Protein AF-A0A843X283-F1 (afdb_monomer_lite)

Radius of gyration: 22.15 Å; chains: 1; bounding box: 53×24×55 Å

Sequence (78 aa):
MQGLVQAMQMQAHTQAALQAQLEAQIRIMKQRVERADVWWVSLLHTRFEDGAIDVAWDEFVRLFRAKFIPEHIQDRME

Structure (mmCIF, N/CA/C/O backbone):
data_AF-A0A843X283-F1
#
_entry.id   AF-A0A843X283-F1
#
loop_
_atom_site.group_PDB
_atom_site.id
_atom_site.type_symbol
_atom_site.label_atom_id
_atom_site.label_alt_id
_atom_site.label_comp_id
_atom_site.label_asym_id
_atom_site.label_entity_id
_atom_site.label_seq_id
_atom_site.pdbx_PDB_ins_code
_atom_site.Cartn_x
_atom_site.Cartn_y
_atom_site.Cartn_z
_atom_site.occupancy
_atom_site.B_iso_or_equiv
_atom_site.auth_seq_id
_atom_site.auth_comp_id
_atom_site.auth_asym_id
_atom_site.auth_atom_id
_atom_site.pdbx_PDB_model_num
ATOM 1 N N . MET A 1 1 ? -30.565 6.766 34.721 1.00 68.12 1 MET A N 1
ATOM 2 C CA . MET A 1 1 ? -29.201 7.319 34.539 1.00 68.12 1 MET A CA 1
ATOM 3 C C . MET A 1 1 ? -28.162 6.254 34.178 1.00 68.12 1 MET A C 1
ATOM 5 O O . MET A 1 1 ? -27.446 6.474 33.215 1.00 68.12 1 MET A O 1
ATOM 9 N N . GLN A 1 2 ? -28.092 5.095 34.851 1.00 76.12 2 GLN A N 1
ATOM 10 C CA . GLN A 1 2 ? -27.077 4.057 34.560 1.00 76.12 2 GLN A CA 1
ATOM 11 C C . GLN A 1 2 ? -27.089 3.512 33.114 1.00 76.12 2 GLN A C 1
ATOM 13 O O . GLN A 1 2 ? -26.026 3.365 32.523 1.00 76.12 2 GLN A O 1
ATOM 18 N N . GLY A 1 3 ? -28.262 3.291 32.507 1.00 88.56 3 GLY A N 1
ATOM 19 C CA . GLY A 1 3 ? -28.345 2.791 31.123 1.00 88.56 3 GLY A CA 1
ATOM 20 C C . GLY A 1 3 ? -27.811 3.764 30.060 1.00 88.56 3 GLY A C 1
ATOM 21 O O . GLY A 1 3 ? -27.199 3.337 29.089 1.00 88.56 3 GLY A O 1
ATOM 22 N N . LEU A 1 4 ? -27.968 5.078 30.270 1.00 91.81 4 LEU A N 1
ATOM 23 C CA . LEU A 1 4 ? -27.397 6.099 29.378 1.00 91.81 4 LEU A CA 1
ATOM 24 C C . LEU A 1 4 ? -25.870 6.135 29.478 1.00 91.81 4 LEU A C 1
ATOM 26 O O . LEU A 1 4 ? -25.189 6.227 28.463 1.00 91.81 4 LEU A O 1
ATOM 30 N N . VAL A 1 5 ? -25.332 6.000 30.693 1.00 92.62 5 VAL A N 1
ATOM 31 C CA . VAL A 1 5 ? -23.882 5.926 30.918 1.00 92.62 5 VAL A CA 1
ATOM 32 C C . VAL A 1 5 ? -23.291 4.695 30.227 1.00 92.62 5 VAL A C 1
ATOM 34 O O . VAL A 1 5 ? -22.282 4.812 29.538 1.00 92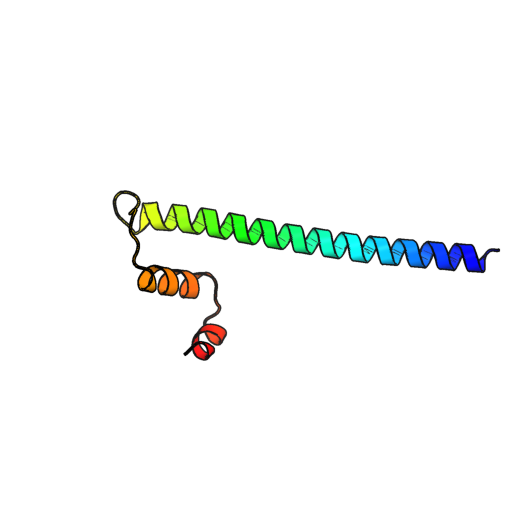.62 5 VAL A O 1
ATOM 37 N N . GLN A 1 6 ? -23.947 3.537 30.336 1.00 90.75 6 GLN A N 1
ATOM 38 C CA . GLN A 1 6 ? -23.519 2.311 29.654 1.00 90.75 6 GLN A CA 1
ATOM 39 C C . GLN A 1 6 ? -23.571 2.444 28.126 1.00 90.75 6 GLN A C 1
ATOM 41 O O . GLN A 1 6 ? -22.639 2.024 27.442 1.00 90.75 6 GLN A O 1
ATOM 46 N N . ALA A 1 7 ? -24.620 3.069 27.583 1.00 93.44 7 ALA A N 1
ATOM 47 C CA . ALA A 1 7 ? -24.726 3.320 26.148 1.00 93.44 7 ALA A CA 1
ATOM 48 C C . ALA A 1 7 ? -23.604 4.243 25.642 1.00 93.44 7 ALA A C 1
ATOM 50 O O . ALA A 1 7 ? -22.967 3.937 24.636 1.00 93.44 7 ALA A O 1
ATOM 51 N N . MET A 1 8 ? -23.304 5.323 26.370 1.00 93.19 8 MET A N 1
ATOM 52 C CA . MET A 1 8 ? -22.204 6.232 26.030 1.00 93.19 8 MET A CA 1
ATOM 53 C C . MET A 1 8 ? -20.836 5.547 26.113 1.00 93.19 8 MET A C 1
ATOM 55 O O . MET A 1 8 ? -19.995 5.758 25.243 1.00 93.19 8 MET A O 1
ATOM 59 N N . GLN A 1 9 ? -20.610 4.700 27.121 1.00 92.88 9 GLN A N 1
ATOM 60 C CA . GLN A 1 9 ? -19.372 3.922 27.245 1.00 92.88 9 GLN A CA 1
ATOM 61 C C . GLN A 1 9 ? -19.197 2.963 26.066 1.00 92.88 9 GLN A C 1
ATOM 63 O O . GLN A 1 9 ? -18.139 2.926 25.442 1.00 92.88 9 GLN A O 1
ATOM 68 N N . MET A 1 10 ? -20.249 2.227 25.714 1.00 93.69 10 MET A N 1
ATOM 69 C CA . MET A 1 10 ? -20.230 1.306 24.580 1.00 93.69 10 MET A CA 1
ATOM 70 C C . MET A 1 10 ? -20.014 2.037 23.248 1.00 93.69 10 MET A C 1
ATOM 72 O O . MET A 1 10 ? -19.232 1.581 22.410 1.00 93.69 10 MET A O 1
ATOM 76 N N . GLN A 1 11 ? -20.632 3.206 23.071 1.00 93.75 11 GLN A N 1
ATOM 77 C CA . GLN A 1 11 ? -20.392 4.067 21.916 1.00 93.75 11 GLN A CA 1
ATOM 78 C C . GLN A 1 11 ? -18.934 4.552 21.858 1.00 93.75 11 GLN A C 1
ATOM 80 O O . GLN A 1 11 ? -18.311 4.456 20.802 1.00 93.75 11 GLN A O 1
ATOM 85 N N . ALA A 1 12 ? -18.363 5.005 22.978 1.00 95.50 12 ALA A N 1
ATOM 86 C CA . ALA A 1 12 ? -16.974 5.459 23.047 1.00 95.50 12 ALA A CA 1
ATOM 87 C C . ALA A 1 12 ? -15.978 4.333 22.722 1.00 95.50 12 ALA A C 1
ATOM 89 O O . ALA A 1 12 ? -15.036 4.542 21.959 1.00 95.50 12 ALA A O 1
ATOM 90 N N . HIS A 1 13 ? -16.212 3.120 23.232 1.00 96.50 13 HIS A N 1
ATOM 91 C CA . HIS A 1 13 ? -15.393 1.954 22.895 1.00 96.50 13 HIS A CA 1
ATOM 92 C C . HIS A 1 13 ? -15.472 1.597 21.411 1.00 96.50 13 HIS A C 1
ATOM 94 O O . HIS A 1 13 ? -14.448 1.325 20.786 1.00 96.50 13 HIS A O 1
ATOM 100 N N . THR A 1 14 ? -16.673 1.644 20.834 1.00 96.56 14 THR A N 1
ATOM 101 C CA . THR A 1 14 ? -16.875 1.366 19.407 1.00 96.56 14 THR A CA 1
ATOM 102 C C . THR A 1 14 ? -16.159 2.407 18.546 1.00 96.56 14 THR A C 1
ATOM 104 O O . THR A 1 14 ? -15.473 2.059 17.587 1.00 96.56 14 THR A O 1
ATOM 107 N N . GLN A 1 15 ? -16.251 3.684 18.921 1.00 94.56 15 GLN A N 1
ATOM 108 C CA . GLN A 1 15 ? -15.567 4.771 18.226 1.00 94.56 15 GLN A CA 1
ATOM 109 C C . GLN A 1 15 ? -14.041 4.644 18.322 1.00 94.56 15 GLN A C 1
ATOM 111 O O . GLN A 1 15 ? -13.355 4.785 17.311 1.00 94.56 15 GLN A O 1
ATOM 116 N N . ALA A 1 16 ? -13.509 4.313 19.502 1.00 97.56 16 ALA A N 1
ATOM 117 C CA . ALA A 1 16 ? -12.080 4.083 19.695 1.00 97.56 16 ALA A CA 1
ATOM 118 C C . ALA A 1 16 ? -11.568 2.893 18.867 1.00 97.56 16 ALA A C 1
ATOM 120 O O . ALA A 1 16 ? -10.500 2.980 18.264 1.00 97.56 16 ALA A O 1
ATOM 121 N N . ALA A 1 17 ? -12.338 1.803 18.783 1.00 98.00 17 ALA A N 1
ATOM 122 C CA . ALA A 1 17 ? -11.982 0.644 17.967 1.00 98.00 17 ALA A CA 1
ATOM 123 C C . ALA A 1 17 ? -11.928 0.990 16.470 1.00 98.00 17 ALA A C 1
ATOM 125 O O . ALA A 1 17 ? -10.966 0.632 15.788 1.00 98.00 17 ALA A O 1
ATOM 126 N N . LEU A 1 18 ? -12.917 1.736 15.967 1.00 97.88 18 LEU A N 1
ATOM 127 C CA . LEU A 1 18 ? -12.937 2.199 14.577 1.00 97.88 18 LEU A CA 1
ATOM 128 C C . LEU A 1 18 ? -11.768 3.141 14.272 1.00 97.88 18 LEU A C 1
ATOM 130 O O . LEU A 1 18 ? -11.124 3.004 13.230 1.00 97.88 18 LEU A O 1
ATOM 134 N N . GLN A 1 19 ? -11.456 4.063 15.185 1.00 97.56 19 GLN A N 1
ATOM 135 C CA . GLN A 1 19 ? -10.315 4.960 15.029 1.00 97.56 19 GLN A CA 1
ATOM 136 C C . GLN A 1 19 ? -8.993 4.182 14.996 1.00 97.56 19 GLN A C 1
ATOM 138 O O . GLN A 1 19 ? -8.193 4.382 14.083 1.00 97.56 19 GLN A O 1
ATOM 143 N N . ALA A 1 20 ? -8.793 3.239 15.920 1.00 98.00 20 ALA A N 1
ATOM 144 C CA . ALA A 1 20 ? -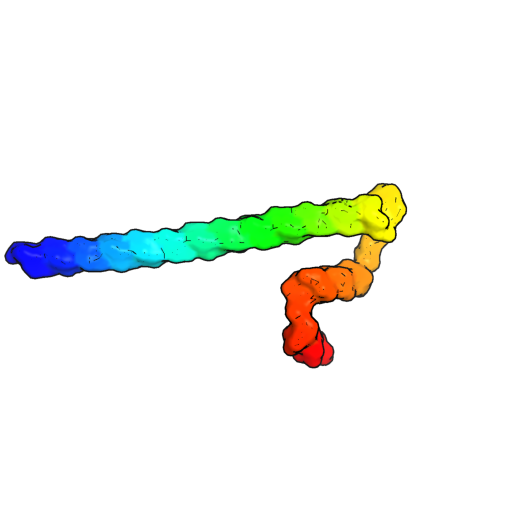7.601 2.394 15.942 1.00 98.00 20 ALA A CA 1
ATOM 145 C C . ALA A 1 20 ? -7.464 1.561 14.655 1.00 98.00 20 ALA A C 1
ATOM 147 O O . ALA A 1 20 ? -6.367 1.427 14.108 1.00 98.00 20 ALA A O 1
ATOM 148 N N . GLN A 1 21 ? -8.576 1.039 14.128 1.00 97.69 21 GLN A N 1
ATOM 149 C CA . GLN A 1 21 ? -8.584 0.318 12.857 1.00 97.69 21 GLN A CA 1
ATOM 150 C C . GLN A 1 21 ? -8.191 1.226 11.684 1.00 97.69 21 GLN A C 1
ATOM 152 O O . GLN A 1 21 ? -7.419 0.808 10.817 1.00 97.69 21 GLN A O 1
ATOM 157 N N . LEU A 1 22 ? -8.695 2.461 11.639 1.00 97.31 22 LEU A N 1
ATOM 158 C CA . LEU A 1 22 ? -8.339 3.421 10.596 1.00 97.31 22 LEU A CA 1
ATOM 159 C C . LEU A 1 22 ? -6.856 3.803 10.669 1.00 97.31 22 LEU A C 1
ATOM 161 O O . LEU A 1 22 ? -6.165 3.789 9.652 1.00 97.31 22 LEU A O 1
ATOM 165 N N . GLU A 1 23 ? -6.342 4.080 11.866 1.00 98.12 23 GLU A N 1
ATOM 166 C CA . GLU A 1 23 ? -4.925 4.382 12.088 1.00 98.12 23 GLU A CA 1
ATOM 167 C C . GLU A 1 23 ? -4.022 3.216 11.668 1.00 98.12 23 GLU A C 1
ATOM 169 O O . GLU A 1 23 ? -2.990 3.429 11.023 1.00 98.12 23 GLU A O 1
ATOM 174 N N . ALA A 1 24 ? -4.426 1.977 11.965 1.00 97.88 24 ALA A N 1
ATOM 175 C CA . ALA A 1 24 ? -3.719 0.785 11.515 1.00 97.88 24 ALA A CA 1
ATOM 176 C C . ALA A 1 24 ? -3.710 0.673 9.982 1.00 97.88 24 ALA A C 1
ATOM 178 O O . ALA A 1 24 ? -2.658 0.410 9.397 1.00 97.88 24 ALA A O 1
ATOM 179 N N . GLN A 1 25 ? -4.841 0.930 9.316 1.00 96.25 25 GLN A N 1
ATOM 180 C CA . GLN A 1 25 ? -4.909 0.930 7.851 1.00 96.25 25 GLN A CA 1
ATOM 181 C C . GLN A 1 25 ? -4.025 2.016 7.229 1.00 96.25 25 GLN A C 1
ATOM 183 O O . GLN A 1 25 ? -3.275 1.730 6.295 1.00 96.25 25 GLN A O 1
ATOM 188 N N . ILE A 1 26 ? -4.043 3.236 7.778 1.00 97.12 26 ILE A N 1
ATOM 189 C CA . ILE A 1 26 ? -3.171 4.334 7.335 1.00 97.12 26 ILE A CA 1
ATOM 190 C C . ILE A 1 26 ? -1.700 3.946 7.506 1.00 97.12 26 ILE A C 1
ATOM 192 O O . ILE A 1 26 ? -0.893 4.166 6.603 1.00 97.12 26 ILE A O 1
ATOM 196 N N . ARG A 1 27 ? -1.339 3.340 8.642 1.00 97.50 27 ARG A N 1
ATOM 197 C CA . ARG A 1 27 ? 0.030 2.882 8.903 1.00 97.50 27 ARG A CA 1
ATOM 198 C C . ARG A 1 27 ? 0.474 1.825 7.895 1.00 97.50 27 ARG A C 1
ATOM 200 O O . ARG A 1 27 ? 1.563 1.946 7.343 1.00 97.50 27 ARG A O 1
ATOM 207 N N . ILE A 1 28 ? -0.367 0.825 7.627 1.00 96.75 28 ILE A N 1
ATOM 208 C CA . ILE A 1 28 ? -0.085 -0.212 6.625 1.00 96.75 28 ILE A CA 1
ATOM 209 C C . ILE A 1 28 ? 0.100 0.419 5.243 1.00 96.75 28 ILE A C 1
ATOM 211 O O . ILE A 1 28 ? 1.025 0.046 4.523 1.00 96.75 28 ILE A O 1
ATOM 215 N N . MET A 1 29 ? -0.745 1.385 4.874 1.00 94.62 29 MET A N 1
ATOM 216 C CA . MET A 1 29 ? -0.624 2.086 3.596 1.00 94.62 29 MET A CA 1
ATOM 217 C C . MET A 1 29 ? 0.717 2.821 3.485 1.00 94.62 29 MET A C 1
ATOM 219 O O . MET A 1 29 ? 1.428 2.634 2.501 1.00 94.62 29 MET A O 1
ATOM 223 N N . LYS A 1 30 ? 1.109 3.580 4.517 1.00 93.31 30 LYS A N 1
ATOM 224 C 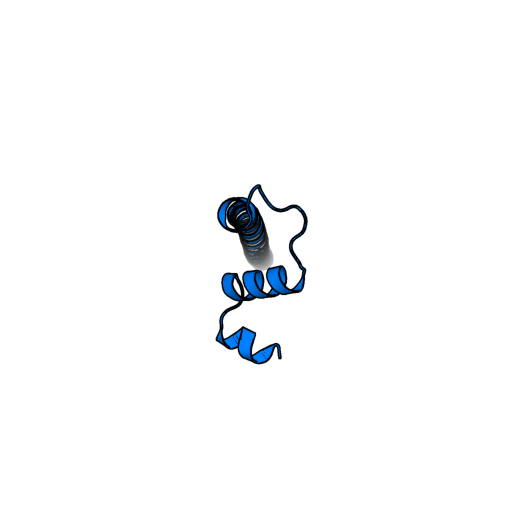CA . LYS A 1 30 ? 2.403 4.284 4.553 1.00 93.31 30 LYS A CA 1
ATOM 225 C C . LYS A 1 30 ? 3.583 3.328 4.390 1.00 93.31 30 LYS A C 1
ATOM 227 O O . LYS A 1 30 ? 4.418 3.537 3.521 1.00 93.31 30 LYS A O 1
ATOM 232 N N . GLN A 1 31 ? 3.592 2.228 5.140 1.00 94.56 31 GLN A N 1
ATOM 233 C CA . GLN A 1 31 ? 4.651 1.219 5.043 1.00 94.56 31 GLN A CA 1
ATOM 234 C C . GLN A 1 31 ? 4.740 0.584 3.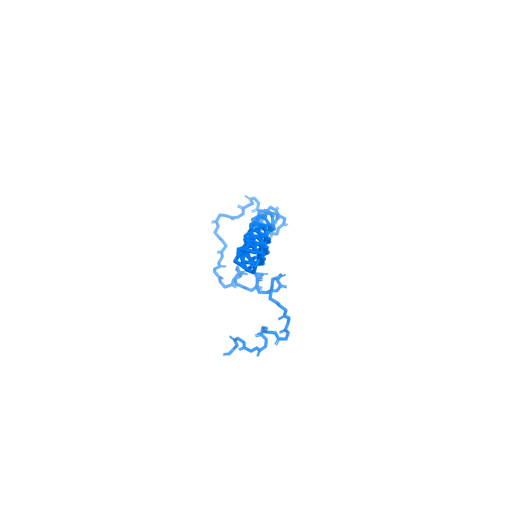652 1.00 94.56 31 GLN A C 1
ATOM 236 O O . GLN A 1 31 ? 5.827 0.241 3.193 1.00 94.56 31 GLN A O 1
ATOM 241 N N . ARG A 1 32 ? 3.606 0.386 2.969 1.00 91.69 32 ARG A N 1
ATOM 242 C CA . ARG A 1 32 ? 3.601 -0.140 1.597 1.00 91.69 32 ARG A CA 1
ATOM 243 C C . ARG A 1 32 ? 4.222 0.847 0.615 1.00 91.69 32 ARG A C 1
ATOM 245 O O . ARG A 1 32 ? 5.004 0.407 -0.221 1.00 91.69 32 ARG A O 1
ATOM 252 N N . VAL A 1 33 ? 3.910 2.138 0.746 1.00 89.50 33 VAL A N 1
ATOM 253 C CA . VAL A 1 33 ? 4.510 3.203 -0.074 1.00 89.50 33 VAL A CA 1
ATOM 254 C C . VAL A 1 33 ? 6.017 3.272 0.163 1.00 89.50 33 VAL A C 1
ATOM 256 O O . VAL A 1 33 ? 6.777 3.125 -0.784 1.00 89.50 33 VAL A O 1
ATOM 259 N N . GLU A 1 34 ? 6.460 3.341 1.420 1.00 92.69 34 GLU A N 1
ATOM 260 C CA . GLU A 1 34 ? 7.891 3.375 1.765 1.00 92.69 34 GLU A CA 1
ATOM 261 C C . GLU A 1 34 ? 8.650 2.161 1.205 1.00 92.69 34 GLU A C 1
ATOM 263 O O . GLU A 1 34 ? 9.752 2.280 0.672 1.00 92.69 34 GLU A O 1
ATOM 268 N N . ARG A 1 35 ? 8.048 0.966 1.277 1.00 91.75 35 ARG A N 1
ATOM 269 C CA . ARG A 1 35 ? 8.637 -0.249 0.696 1.00 91.75 35 ARG A CA 1
ATOM 270 C C . ARG A 1 35 ? 8.697 -0.210 -0.828 1.00 91.75 35 ARG A C 1
ATOM 272 O O . ARG A 1 35 ? 9.629 -0.786 -1.389 1.00 91.75 35 ARG A O 1
ATOM 279 N N . ALA A 1 36 ? 7.714 0.401 -1.484 1.00 91.81 36 ALA A N 1
ATOM 280 C CA . ALA A 1 36 ? 7.721 0.579 -2.930 1.00 91.81 36 ALA A CA 1
ATOM 281 C C . ALA A 1 36 ? 8.824 1.558 -3.352 1.00 91.81 36 ALA A C 1
ATOM 283 O O . ALA A 1 36 ? 9.585 1.235 -4.260 1.00 91.81 36 ALA A O 1
ATOM 284 N N . ASP A 1 37 ? 8.987 2.668 -2.630 1.00 92.62 37 ASP A N 1
ATOM 285 C CA . ASP A 1 37 ? 10.038 3.658 -2.889 1.00 92.62 37 ASP A CA 1
ATOM 286 C C . ASP A 1 37 ? 11.436 3.048 -2.739 1.00 92.62 37 ASP A C 1
ATOM 288 O O . ASP A 1 37 ? 12.268 3.145 -3.642 1.00 92.62 37 ASP A O 1
ATOM 292 N N . VAL A 1 38 ? 11.686 2.340 -1.631 1.00 93.88 38 VAL A N 1
ATOM 293 C CA . VAL A 1 38 ? 12.974 1.664 -1.391 1.00 93.88 38 VAL A CA 1
ATOM 294 C C . VAL A 1 38 ? 13.259 0.613 -2.463 1.00 93.88 38 VAL A C 1
ATOM 296 O O . VAL A 1 38 ? 14.385 0.517 -2.955 1.00 93.88 38 VAL A O 1
ATOM 299 N N . TRP A 1 39 ? 12.250 -0.180 -2.841 1.00 93.69 39 TRP A N 1
ATOM 300 C CA . TRP A 1 39 ? 12.394 -1.159 -3.917 1.00 93.69 39 TRP A CA 1
ATOM 301 C C . TRP A 1 39 ? 12.748 -0.488 -5.242 1.00 93.69 39 TRP A C 1
ATOM 303 O O . TRP A 1 39 ? 13.656 -0.962 -5.922 1.00 93.69 39 TRP A O 1
ATOM 313 N N . TRP A 1 40 ? 12.067 0.602 -5.594 1.00 91.19 40 TRP A N 1
ATOM 314 C CA . TRP A 1 40 ? 12.281 1.286 -6.862 1.00 91.19 40 TRP A CA 1
ATOM 315 C C . TRP A 1 40 ? 13.694 1.863 -6.958 1.00 91.19 40 TRP A C 1
ATOM 317 O O . TRP A 1 40 ? 14.409 1.573 -7.913 1.00 91.19 40 TRP A O 1
ATOM 327 N N . VAL A 1 41 ? 14.148 2.575 -5.923 1.00 89.31 41 VAL A N 1
ATOM 328 C CA . VAL A 1 41 ? 15.514 3.124 -5.865 1.00 89.31 41 VAL A CA 1
ATOM 329 C C . VAL A 1 41 ? 16.566 2.012 -5.937 1.00 89.31 41 VAL A C 1
ATOM 331 O O . VAL A 1 41 ? 17.546 2.121 -6.671 1.00 89.31 41 VAL A O 1
ATOM 334 N N . SER A 1 42 ? 16.363 0.907 -5.213 1.00 89.75 42 SER A N 1
ATOM 335 C CA . SER A 1 42 ? 17.284 -0.234 -5.258 1.00 89.75 42 SER A CA 1
ATOM 336 C C . SER A 1 42 ? 17.317 -0.898 -6.636 1.00 89.75 42 SER A C 1
ATOM 338 O O . SER A 1 42 ? 18.390 -1.275 -7.107 1.00 89.75 42 SER A O 1
ATOM 340 N N . LEU A 1 43 ? 16.165 -1.033 -7.293 1.00 88.94 43 LEU A N 1
ATOM 341 C CA . LEU A 1 43 ? 16.062 -1.602 -8.632 1.00 88.94 43 LEU A CA 1
ATOM 342 C C . LEU A 1 43 ? 16.780 -0.724 -9.662 1.00 88.94 43 LEU A C 1
ATOM 344 O O . LEU A 1 43 ? 17.535 -1.261 -10.471 1.00 88.94 43 LEU A O 1
ATOM 348 N N . LEU A 1 44 ? 16.602 0.599 -9.586 1.00 86.81 44 LEU A N 1
ATOM 349 C CA . LEU A 1 44 ? 17.309 1.556 -10.436 1.00 86.81 44 LEU A CA 1
ATOM 350 C C . LEU A 1 44 ? 18.822 1.420 -10.298 1.00 86.81 44 LEU A C 1
ATOM 352 O O . LEU A 1 44 ? 19.492 1.289 -11.307 1.00 86.81 44 LEU A O 1
ATOM 356 N N . HIS A 1 45 ? 19.359 1.355 -9.079 1.00 84.31 45 HIS A N 1
ATOM 357 C CA . HIS A 1 45 ? 20.810 1.243 -8.883 1.00 84.31 45 HIS A CA 1
ATOM 358 C C . HIS A 1 45 ? 21.407 -0.119 -9.260 1.00 84.31 45 HIS A C 1
ATOM 360 O O . HIS A 1 45 ? 22.596 -0.200 -9.551 1.00 84.31 45 HIS A O 1
ATOM 366 N N . THR A 1 46 ? 20.632 -1.204 -9.177 1.00 83.38 46 THR A N 1
ATOM 367 C CA . THR A 1 46 ? 21.171 -2.568 -9.348 1.00 83.38 46 THR A CA 1
ATOM 368 C C . THR A 1 46 ? 20.956 -3.147 -10.737 1.00 83.38 46 THR A C 1
ATOM 370 O O . THR A 1 46 ? 21.770 -3.951 -11.185 1.00 83.38 46 THR A O 1
ATOM 373 N N . ARG A 1 47 ? 19.849 -2.800 -11.401 1.00 78.38 47 ARG A N 1
ATOM 374 C CA . ARG A 1 47 ? 19.456 -3.390 -12.687 1.00 78.38 47 ARG A CA 1
ATOM 375 C C . ARG A 1 47 ? 19.710 -2.461 -13.865 1.00 78.38 47 ARG A C 1
ATOM 377 O O . ARG A 1 47 ? 19.885 -2.953 -14.975 1.00 78.38 47 ARG A O 1
ATOM 384 N N . PHE A 1 48 ? 19.713 -1.155 -13.634 1.00 77.38 48 PHE A N 1
ATOM 385 C CA . PHE A 1 48 ? 19.928 -0.168 -14.675 1.00 77.38 48 PHE A CA 1
ATOM 386 C C . PHE A 1 48 ? 21.243 0.570 -14.377 1.00 77.38 48 PHE A C 1
ATOM 388 O O . PHE A 1 48 ? 21.360 1.232 -13.351 1.00 77.38 48 PHE A O 1
ATOM 395 N N . GLU A 1 49 ? 22.264 0.403 -15.224 1.00 64.12 49 GLU A N 1
ATOM 396 C CA . GLU A 1 49 ? 23.570 1.060 -15.038 1.00 64.12 49 GLU A CA 1
ATOM 397 C C . GLU A 1 49 ? 23.402 2.576 -14.800 1.00 64.12 49 GLU A C 1
ATOM 399 O O . GLU A 1 49 ? 22.519 3.212 -15.379 1.00 64.12 49 GLU A O 1
ATOM 404 N N . ASP A 1 50 ? 24.207 3.130 -13.887 1.00 65.44 50 ASP A N 1
ATOM 405 C CA . ASP A 1 50 ? 24.207 4.541 -13.463 1.00 65.44 50 ASP A CA 1
ATOM 406 C C . ASP A 1 50 ? 22.862 5.122 -12.972 1.00 65.44 50 ASP A C 1
ATOM 408 O O . ASP A 1 50 ? 22.684 6.339 -12.926 1.00 65.44 50 ASP A O 1
ATOM 412 N N . GLY A 1 51 ? 21.920 4.276 -12.533 1.00 61.12 51 GLY A N 1
ATOM 413 C CA . GLY A 1 51 ? 20.646 4.743 -11.979 1.00 61.12 51 GLY A CA 1
ATOM 414 C C . GLY A 1 51 ? 19.742 5.346 -13.053 1.00 61.12 51 GLY A C 1
ATOM 415 O O . GLY A 1 51 ? 19.294 6.483 -12.912 1.00 61.12 51 GLY A O 1
ATOM 416 N N . ALA A 1 52 ? 19.519 4.587 -14.134 1.00 62.06 52 ALA A N 1
ATOM 417 C CA . ALA A 1 52 ? 18.844 5.045 -15.347 1.00 62.06 52 ALA A CA 1
ATOM 418 C C . ALA A 1 52 ? 17.662 5.996 -15.107 1.00 62.06 52 ALA A C 1
ATOM 420 O O . ALA A 1 52 ? 16.710 5.706 -14.382 1.00 62.06 52 ALA A O 1
ATOM 421 N N . ILE A 1 53 ? 17.742 7.128 -15.800 1.00 65.31 53 ILE A N 1
ATOM 422 C CA . ILE A 1 53 ? 16.832 8.272 -15.696 1.00 65.31 53 ILE A CA 1
ATOM 423 C C . ILE A 1 53 ? 15.600 8.077 -16.605 1.00 65.31 53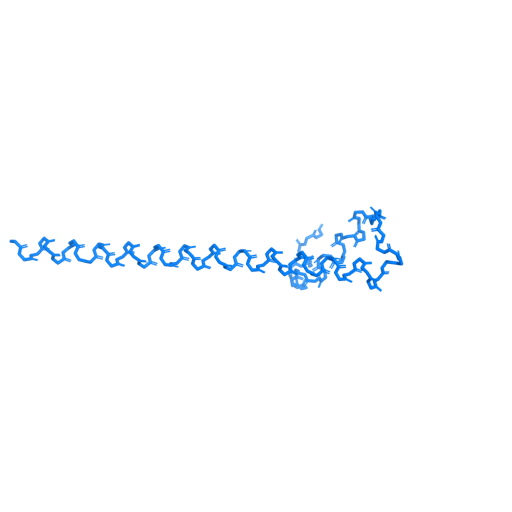 ILE A C 1
ATOM 425 O O . ILE A 1 53 ? 14.596 8.764 -16.440 1.00 65.31 53 ILE A O 1
ATOM 429 N N . ASP A 1 54 ? 15.657 7.111 -17.530 1.00 75.50 54 ASP A N 1
ATOM 430 C CA . ASP A 1 54 ? 14.634 6.869 -18.549 1.00 75.50 54 ASP A CA 1
ATOM 431 C C . ASP A 1 54 ? 14.311 5.368 -18.671 1.00 75.50 54 ASP A C 1
ATOM 433 O O . ASP A 1 54 ? 14.835 4.647 -19.521 1.00 75.50 54 ASP A O 1
ATOM 437 N N . VAL A 1 55 ? 13.489 4.864 -17.744 1.00 84.56 55 VAL A N 1
ATOM 438 C CA . VAL A 1 55 ? 12.958 3.494 -17.803 1.00 84.56 55 VAL A CA 1
ATOM 439 C C . VAL A 1 55 ? 11.677 3.504 -18.631 1.00 84.56 55 VAL A C 1
ATOM 441 O O . VAL A 1 55 ? 10.711 4.180 -18.277 1.00 84.56 55 VAL A O 1
ATOM 444 N N . ALA A 1 56 ? 11.651 2.712 -19.704 1.00 88.25 56 ALA A N 1
ATOM 445 C CA . ALA A 1 56 ? 10.465 2.557 -20.536 1.00 88.25 56 ALA A CA 1
ATOM 446 C C . ALA A 1 56 ? 9.257 2.077 -19.707 1.00 88.25 56 ALA A C 1
ATOM 448 O O . ALA A 1 56 ? 9.374 1.230 -18.815 1.00 88.25 56 ALA A O 1
ATOM 449 N N . TRP A 1 57 ? 8.081 2.645 -19.989 1.00 87.00 57 TRP A N 1
ATOM 450 C CA . TRP A 1 57 ? 6.877 2.425 -19.182 1.00 87.00 57 TRP A CA 1
ATOM 451 C C . TRP A 1 57 ? 6.435 0.956 -19.140 1.00 87.00 57 TRP A C 1
ATOM 453 O O . TRP A 1 57 ? 6.001 0.464 -18.100 1.00 87.00 57 TRP A O 1
ATOM 463 N N . ASP A 1 58 ? 6.566 0.241 -20.251 1.00 90.69 58 ASP A N 1
ATOM 464 C CA . ASP A 1 58 ? 6.266 -1.185 -20.363 1.00 90.69 58 ASP A CA 1
ATOM 465 C C . ASP A 1 58 ? 7.192 -2.043 -19.489 1.00 90.69 58 ASP A C 1
ATOM 467 O O . ASP A 1 58 ? 6.717 -2.918 -18.759 1.00 90.69 58 ASP A O 1
ATOM 471 N N . GLU A 1 59 ? 8.492 -1.745 -19.482 1.00 88.69 59 GLU A N 1
ATOM 472 C CA . GLU A 1 59 ? 9.463 -2.421 -18.619 1.00 88.69 59 GLU A CA 1
ATOM 473 C C . GLU A 1 59 ? 9.194 -2.124 -17.137 1.00 88.69 59 GLU A C 1
ATOM 475 O O . GLU A 1 59 ? 9.208 -3.043 -16.310 1.00 88.69 59 GLU A O 1
ATOM 480 N N . PHE A 1 60 ? 8.856 -0.876 -16.789 1.00 89.44 60 PHE A N 1
ATOM 481 C CA . PHE A 1 60 ? 8.411 -0.530 -15.437 1.00 89.44 60 PHE A CA 1
ATOM 482 C C . PHE A 1 60 ? 7.181 -1.349 -15.023 1.00 89.44 60 PHE A C 1
ATOM 484 O O . PHE A 1 60 ? 7.200 -1.997 -13.974 1.00 89.44 60 PHE A O 1
ATOM 491 N N . VAL A 1 61 ? 6.122 -1.360 -15.843 1.00 90.31 61 VAL A N 1
ATOM 492 C CA . VAL A 1 61 ? 4.874 -2.079 -15.542 1.00 90.31 61 VAL A CA 1
ATOM 493 C C . VAL A 1 61 ? 5.137 -3.573 -15.366 1.00 90.31 61 VAL A C 1
ATOM 495 O O . VAL A 1 61 ? 4.616 -4.175 -14.424 1.00 90.31 61 VAL A O 1
ATOM 498 N N . ARG A 1 62 ? 5.976 -4.170 -16.219 1.00 90.44 62 ARG A N 1
ATOM 499 C CA . ARG A 1 62 ? 6.365 -5.582 -16.128 1.00 90.44 62 ARG A CA 1
ATOM 500 C C . ARG A 1 62 ? 7.057 -5.893 -14.798 1.00 90.44 62 ARG A C 1
ATOM 502 O O . ARG A 1 62 ? 6.668 -6.837 -14.108 1.00 90.44 62 ARG A O 1
ATOM 509 N N . LEU A 1 63 ? 8.049 -5.088 -14.408 1.00 91.19 63 LEU A N 1
ATOM 510 C CA . LEU A 1 63 ? 8.802 -5.272 -13.161 1.00 91.19 63 LEU A CA 1
ATOM 511 C C . LEU A 1 63 ? 7.943 -5.003 -11.917 1.00 91.19 63 LEU A C 1
ATOM 513 O O . LEU A 1 63 ? 8.028 -5.740 -10.933 1.00 91.19 63 LEU A O 1
ATOM 517 N N . PHE A 1 64 ? 7.086 -3.983 -11.966 1.00 90.94 64 PHE A N 1
ATOM 518 C CA . PHE A 1 64 ? 6.161 -3.651 -10.887 1.00 90.94 64 PHE A CA 1
ATOM 519 C C . PHE A 1 64 ? 5.141 -4.770 -10.650 1.00 90.94 64 PHE A C 1
ATOM 521 O O . PHE A 1 64 ? 4.964 -5.205 -9.508 1.00 90.94 64 PHE A O 1
ATOM 528 N N . ARG A 1 65 ? 4.505 -5.276 -11.719 1.00 91.06 65 ARG A N 1
ATOM 529 C CA . ARG A 1 65 ? 3.544 -6.388 -11.633 1.00 91.06 65 ARG A CA 1
ATOM 530 C C . ARG A 1 65 ? 4.189 -7.613 -11.002 1.00 91.06 65 ARG A C 1
ATOM 532 O O . ARG A 1 65 ? 3.689 -8.087 -9.987 1.00 91.06 65 ARG A O 1
ATOM 539 N N . ALA A 1 66 ? 5.348 -8.030 -11.512 1.00 90.38 66 ALA A N 1
ATOM 540 C CA . ALA A 1 66 ? 6.092 -9.168 -10.979 1.00 90.38 66 ALA A CA 1
ATOM 541 C C . ALA A 1 66 ? 6.442 -9.024 -9.485 1.00 90.38 66 ALA A C 1
ATOM 543 O O . ALA A 1 66 ? 6.496 -10.018 -8.765 1.00 90.38 66 ALA A O 1
ATOM 544 N N . LYS A 1 67 ? 6.683 -7.798 -8.999 1.00 91.81 67 LYS A N 1
ATOM 545 C CA . LYS A 1 67 ? 7.062 -7.562 -7.601 1.00 91.81 67 LYS A CA 1
ATOM 546 C C . LYS A 1 67 ? 5.878 -7.495 -6.635 1.00 91.81 67 LYS A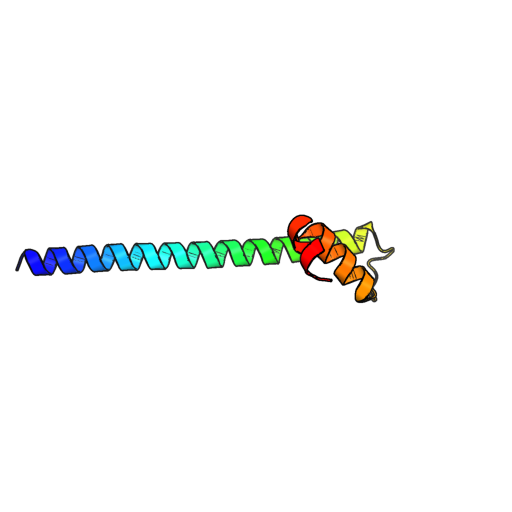 C 1
ATOM 548 O O . LYS A 1 67 ? 5.994 -7.996 -5.515 1.00 91.81 67 LYS A O 1
ATOM 553 N N . PHE A 1 68 ? 4.802 -6.806 -7.011 1.00 91.12 68 PHE A N 1
ATOM 554 C CA . PHE A 1 68 ? 3.738 -6.420 -6.073 1.00 91.12 68 PHE A CA 1
ATOM 555 C C . PHE A 1 68 ? 2.397 -7.093 -6.328 1.00 91.12 68 PHE A C 1
ATOM 557 O O . PHE A 1 68 ? 1.554 -7.102 -5.428 1.00 91.12 68 PHE A O 1
ATOM 564 N N . ILE A 1 69 ? 2.182 -7.646 -7.519 1.00 89.12 69 ILE A N 1
ATOM 565 C CA . ILE A 1 69 ? 0.917 -8.269 -7.889 1.00 89.12 69 ILE A CA 1
ATOM 566 C C . ILE A 1 69 ? 1.101 -9.789 -7.855 1.00 89.12 69 ILE A C 1
ATOM 568 O O . ILE A 1 69 ? 1.976 -10.309 -8.543 1.00 89.12 69 ILE A O 1
ATOM 572 N N . PRO A 1 70 ? 0.309 -10.535 -7.069 1.00 90.00 70 PRO A N 1
ATOM 573 C CA . PRO A 1 70 ? 0.358 -11.995 -7.090 1.00 90.00 70 PRO A CA 1
ATOM 574 C C . PRO A 1 70 ? 0.057 -12.560 -8.486 1.00 90.00 70 PRO A C 1
ATOM 576 O O . PRO A 1 70 ? -0.833 -12.046 -9.160 1.00 90.00 70 PRO A O 1
ATOM 579 N N . GLU A 1 71 ? 0.736 -13.639 -8.887 1.00 85.00 71 GLU A N 1
ATOM 580 C CA . GLU A 1 71 ? 0.604 -14.251 -10.227 1.00 85.00 71 GLU A CA 1
ATOM 581 C C . GLU A 1 71 ? -0.858 -14.529 -10.611 1.00 85.00 71 GLU A C 1
ATOM 583 O O . GLU A 1 71 ? -1.324 -14.048 -11.636 1.00 85.00 71 GLU A O 1
ATOM 588 N N . HIS A 1 72 ? -1.636 -15.139 -9.708 1.00 86.38 72 HIS A N 1
ATOM 589 C CA . HIS A 1 72 ? -3.061 -15.437 -9.930 1.00 86.38 72 HIS A CA 1
ATOM 590 C C . HIS A 1 72 ? -3.960 -14.206 -10.182 1.00 86.38 72 HIS A C 1
ATOM 592 O O . HIS A 1 72 ? -5.117 -14.350 -10.581 1.00 86.38 72 HIS A O 1
ATOM 598 N N . ILE A 1 73 ? -3.479 -12.994 -9.883 1.00 88.69 73 ILE A N 1
ATOM 599 C CA . ILE A 1 73 ? -4.156 -11.733 -10.212 1.00 88.69 73 ILE A CA 1
ATOM 600 C C . ILE A 1 73 ? -3.647 -11.177 -11.543 1.00 88.69 73 ILE A C 1
ATOM 602 O O . ILE A 1 73 ? -4.436 -10.582 -12.273 1.00 88.69 73 ILE A O 1
ATOM 606 N N . GLN A 1 74 ? -2.367 -11.376 -11.870 1.00 81.94 74 GLN A N 1
ATOM 607 C CA . GLN A 1 74 ? -1.782 -10.930 -13.136 1.00 81.94 74 GLN A CA 1
ATOM 608 C C . GLN A 1 74 ? -2.456 -11.607 -14.334 1.00 81.94 74 GLN A C 1
ATOM 610 O O . GLN A 1 74 ? -2.801 -10.909 -15.284 1.00 81.94 74 GLN A O 1
ATOM 615 N N . ASP A 1 75 ? -2.760 -12.906 -14.226 1.00 79.00 75 ASP A N 1
ATOM 616 C CA . ASP A 1 75 ? -3.459 -13.700 -15.256 1.00 79.00 75 ASP A CA 1
ATOM 617 C C . ASP A 1 75 ? -4.851 -13.150 -15.622 1.00 79.00 75 ASP A C 1
ATOM 619 O O . ASP A 1 75 ? -5.456 -13.545 -16.613 1.00 79.00 75 ASP A O 1
ATOM 623 N N . ARG A 1 76 ? -5.401 -12.249 -14.798 1.00 80.44 76 ARG A N 1
ATOM 624 C CA . ARG A 1 76 ? -6.726 -11.640 -14.980 1.00 80.44 76 ARG A CA 1
ATOM 625 C C . ARG A 1 76 ? -6.670 -10.202 -15.507 1.00 80.44 76 ARG A C 1
ATOM 627 O O . ARG A 1 76 ? -7.715 -9.559 -15.568 1.00 80.44 76 ARG A O 1
ATOM 634 N N . MET A 1 77 ? -5.476 -9.671 -15.782 1.00 72.62 77 MET A N 1
ATOM 635 C CA . MET A 1 77 ? -5.244 -8.286 -16.225 1.00 72.62 77 MET A CA 1
ATOM 636 C C . MET A 1 77 ? -4.944 -8.161 -17.732 1.00 72.62 77 MET A C 1
ATOM 638 O O . MET A 1 77 ? -4.616 -7.055 -18.173 1.00 72.62 77 MET A O 1
ATOM 642 N N . GLU A 1 78 ? -5.018 -9.266 -18.483 1.00 62.53 78 GLU A N 1
ATOM 643 C CA . GLU A 1 78 ? -5.017 -9.318 -19.960 1.00 62.53 78 GLU A CA 1
ATOM 644 C C . GLU A 1 78 ? -6.426 -9.100 -20.529 1.00 62.53 78 GLU A C 1
ATOM 646 O O . GLU A 1 78 ? -6.528 -8.387 -21.553 1.00 62.53 78 GLU A O 1
#

Secondary structure (DSSP, 8-state):
-HHHHHHHHHHHHHHHHHHHHHHHHHHHHHHHHHHHHHHHHHHHHHHSGGG-S---HHHHHHHHHHHHS-HHHHTT--

pLDDT: mean 88.21, std 9.47, range [61.12, 98.12]

Organism: Colocasia esculenta (NCBI:txid4460)

Foldseek 3Di:
DVVVVVVVVVVVVVVVVVVVVVVVVVVVVVVVVVVVVVVLQVCQPPVPPPSDPDDDPVNVVVVCCVPPPDPVVVVVVD